Protein AF-A0A1H0D0E9-F1 (afdb_monomer_lite)

Structure (mmCIF, N/CA/C/O backbone):
data_AF-A0A1H0D0E9-F1
#
_entry.id   AF-A0A1H0D0E9-F1
#
loop_
_atom_site.group_PDB
_atom_site.id
_atom_site.type_symbol
_atom_site.label_atom_id
_atom_site.label_alt_id
_atom_site.label_comp_id
_atom_site.label_asym_id
_atom_site.label_entity_id
_atom_site.label_seq_id
_atom_site.pdbx_PDB_ins_code
_atom_site.Cartn_x
_atom_site.Cartn_y
_atom_site.Cartn_z
_atom_site.occupancy
_atom_site.B_iso_or_equiv
_atom_site.auth_seq_id
_atom_site.auth_comp_id
_atom_site.auth_asym_id
_atom_site.auth_atom_id
_atom_site.pdbx_PDB_model_num
ATOM 1 N N . MET A 1 1 ? 3.713 -4.669 -2.351 1.00 93.94 1 MET A N 1
ATOM 2 C CA . MET A 1 1 ? 3.744 -3.838 -1.133 1.00 93.94 1 MET A CA 1
ATOM 3 C C . MET A 1 1 ? 2.512 -4.123 -0.293 1.00 93.94 1 MET A C 1
ATOM 5 O O . MET A 1 1 ? 1.441 -4.323 -0.861 1.00 93.94 1 MET A O 1
ATOM 9 N N . ARG A 1 2 ? 2.675 -4.163 1.029 1.00 96.44 2 ARG A N 1
ATOM 10 C CA . ARG A 1 2 ? 1.597 -4.231 2.027 1.00 96.44 2 ARG A CA 1
ATOM 11 C C . ARG A 1 2 ? 1.745 -3.079 3.013 1.00 96.44 2 ARG A C 1
ATOM 13 O O . ARG A 1 2 ? 2.874 -2.696 3.311 1.00 96.44 2 ARG A O 1
ATOM 20 N N . VAL A 1 3 ? 0.623 -2.553 3.488 1.00 97.19 3 VAL A N 1
ATOM 21 C CA . VAL A 1 3 ? 0.537 -1.428 4.422 1.00 97.19 3 VAL A CA 1
ATOM 22 C C . VAL A 1 3 ? -0.552 -1.710 5.452 1.00 97.19 3 VAL A C 1
ATOM 24 O O . VAL A 1 3 ? -1.638 -2.157 5.087 1.00 97.19 3 VAL A O 1
ATOM 27 N N . ARG A 1 4 ? -0.275 -1.378 6.713 1.00 97.12 4 ARG A N 1
ATOM 28 C CA . ARG A 1 4 ? -1.236 -1.306 7.816 1.00 97.12 4 ARG A CA 1
ATOM 29 C C . ARG A 1 4 ? -1.052 0.020 8.556 1.00 97.12 4 ARG A C 1
ATOM 31 O O . ARG A 1 4 ? 0.074 0.378 8.886 1.00 97.12 4 ARG A O 1
ATOM 38 N N . CYS A 1 5 ? -2.132 0.733 8.864 1.00 97.69 5 CYS A N 1
ATOM 39 C CA . CYS A 1 5 ? -2.083 1.926 9.720 1.00 97.69 5 CYS A CA 1
ATOM 40 C C . CYS A 1 5 ? -3.428 2.213 10.402 1.00 97.69 5 CYS A C 1
ATOM 42 O O . CYS A 1 5 ? -4.384 1.447 10.274 1.00 97.69 5 CYS A O 1
ATOM 44 N N . ALA A 1 6 ? -3.505 3.302 11.169 1.00 97.31 6 ALA A N 1
ATOM 45 C CA . ALA A 1 6 ? -4.785 3.849 11.607 1.00 97.31 6 ALA A CA 1
ATOM 46 C C . ALA A 1 6 ? -5.540 4.443 10.407 1.00 97.31 6 ALA A C 1
ATOM 48 O O . ALA A 1 6 ? -4.949 5.136 9.574 1.00 97.31 6 ALA A O 1
ATOM 49 N N . SER A 1 7 ? -6.843 4.182 10.326 1.00 96.81 7 SER A N 1
ATOM 50 C CA . SER A 1 7 ? -7.675 4.660 9.227 1.00 96.81 7 SER A CA 1
ATOM 51 C C . SER A 1 7 ? -7.773 6.184 9.237 1.00 96.81 7 SER A C 1
ATOM 53 O O . SER A 1 7 ? -8.107 6.814 10.242 1.00 96.81 7 SER A O 1
ATOM 55 N N . THR A 1 8 ? -7.436 6.799 8.103 1.00 97.12 8 THR A N 1
ATOM 56 C CA . THR A 1 8 ? -7.544 8.242 7.902 1.00 97.12 8 THR A CA 1
ATOM 57 C C . THR A 1 8 ? -7.629 8.591 6.420 1.00 97.12 8 THR A C 1
ATOM 59 O O . THR A 1 8 ? -7.218 7.842 5.530 1.00 97.12 8 THR A O 1
ATOM 62 N N . ARG A 1 9 ? -8.168 9.773 6.122 1.00 97.69 9 ARG A N 1
ATOM 63 C CA . ARG A 1 9 ? -8.317 10.237 4.741 1.00 97.69 9 ARG A CA 1
ATOM 64 C C . ARG A 1 9 ? -6.950 10.488 4.104 1.00 97.69 9 ARG A C 1
ATOM 66 O O . ARG A 1 9 ? -6.070 11.101 4.699 1.00 97.69 9 ARG A O 1
ATOM 73 N N . GLY A 1 10 ? -6.823 10.094 2.838 1.00 97.94 10 GLY A N 1
ATOM 74 C CA . GLY A 1 10 ? -5.658 10.405 2.005 1.00 97.94 10 GLY A CA 1
ATOM 75 C C . GLY A 1 10 ? -4.593 9.313 1.928 1.00 97.94 10 GLY A C 1
ATOM 76 O O . GLY A 1 10 ? -3.659 9.487 1.153 1.00 97.94 10 GLY A O 1
ATOM 77 N N . ILE A 1 11 ? -4.749 8.188 2.640 1.00 98.25 11 ILE A N 1
ATOM 78 C CA . ILE A 1 11 ? -3.798 7.063 2.588 1.00 98.25 11 ILE A CA 1
ATOM 79 C C . ILE A 1 11 ? -3.624 6.549 1.152 1.00 98.25 11 ILE A C 1
ATOM 81 O O . ILE A 1 11 ? -2.516 6.554 0.621 1.00 98.25 11 ILE A O 1
ATOM 85 N N . VAL A 1 12 ? -4.729 6.172 0.495 1.00 98.19 12 VAL A N 1
ATOM 86 C CA . VAL A 1 12 ? -4.704 5.642 -0.881 1.00 98.19 12 VAL A CA 1
ATOM 87 C C . VAL A 1 12 ? -4.102 6.654 -1.851 1.00 98.19 12 VAL A C 1
ATOM 89 O O . VAL A 1 12 ? -3.254 6.285 -2.654 1.00 98.19 12 VAL A O 1
ATOM 92 N N . ALA A 1 13 ? -4.493 7.929 -1.743 1.00 98.62 13 ALA A N 1
ATOM 93 C CA . ALA A 1 13 ? -3.988 8.987 -2.613 1.00 98.62 13 ALA A CA 1
ATOM 94 C C . ALA A 1 13 ? -2.468 9.150 -2.474 1.00 98.62 13 ALA A C 1
ATOM 96 O O . ALA A 1 13 ? -1.767 9.128 -3.480 1.00 98.62 13 ALA A O 1
ATOM 97 N N . ALA A 1 14 ? -1.955 9.237 -1.241 1.00 98.56 14 ALA A N 1
ATOM 98 C CA . ALA A 1 14 ? -0.524 9.368 -0.982 1.00 98.56 14 ALA A CA 1
ATOM 99 C C . ALA A 1 14 ? 0.273 8.177 -1.534 1.00 98.56 14 ALA A C 1
ATOM 101 O O . ALA A 1 14 ? 1.287 8.377 -2.196 1.00 98.56 14 ALA A O 1
ATOM 102 N N . ILE A 1 15 ? -0.220 6.953 -1.322 1.00 98.38 15 ILE A N 1
ATOM 103 C CA . ILE A 1 15 ? 0.413 5.734 -1.838 1.00 98.38 15 ILE A CA 1
ATOM 104 C C . ILE A 1 15 ? 0.417 5.720 -3.372 1.00 98.38 15 ILE A C 1
ATOM 106 O O . ILE A 1 15 ? 1.450 5.453 -3.982 1.00 98.38 15 ILE A O 1
ATOM 110 N N . SER A 1 16 ? -0.721 6.008 -4.008 1.00 98.44 16 SER A N 1
ATOM 111 C CA . SER A 1 16 ? -0.817 5.984 -5.470 1.00 98.44 16 SER A CA 1
ATOM 112 C C . SER A 1 16 ? 0.007 7.085 -6.134 1.00 98.44 16 SER A C 1
ATOM 114 O O . SER A 1 16 ? 0.615 6.832 -7.170 1.00 98.44 16 SER A O 1
ATOM 116 N N . SER A 1 17 ? 0.055 8.280 -5.535 1.00 98.50 17 SER A N 1
ATOM 117 C CA . SER A 1 17 ? 0.855 9.398 -6.041 1.00 98.50 17 SER A CA 1
ATOM 118 C C . SER A 1 17 ? 2.342 9.091 -5.955 1.00 98.50 17 SER A C 1
ATOM 120 O O . SER A 1 17 ? 3.028 9.237 -6.956 1.00 98.50 17 SER A O 1
ATOM 122 N N . PHE A 1 18 ? 2.811 8.566 -4.820 1.00 98.31 18 PHE A N 1
ATOM 123 C CA . PHE A 1 18 ? 4.198 8.126 -4.669 1.00 98.31 18 PHE A CA 1
ATOM 124 C C . PHE A 1 18 ? 4.606 7.108 -5.733 1.00 98.31 18 PHE A C 1
ATOM 126 O O . PHE A 1 18 ? 5.611 7.285 -6.408 1.00 98.31 18 PHE A O 1
ATOM 133 N N . LEU A 1 19 ? 3.804 6.055 -5.929 1.00 97.56 19 LEU A N 1
ATOM 134 C CA . LEU A 1 19 ? 4.120 5.046 -6.940 1.00 97.56 19 LEU A CA 1
ATOM 135 C C . LEU A 1 19 ? 4.148 5.651 -8.351 1.00 97.56 19 LEU A C 1
ATOM 137 O O . LEU A 1 19 ? 5.005 5.281 -9.145 1.00 97.56 19 LEU A O 1
ATOM 141 N N . ALA A 1 20 ? 3.254 6.590 -8.663 1.00 97.62 20 ALA A N 1
ATOM 142 C CA . ALA A 1 20 ? 3.263 7.269 -9.954 1.00 97.62 20 ALA A CA 1
ATOM 143 C C . ALA A 1 20 ? 4.499 8.172 -10.143 1.00 97.62 20 ALA A C 1
ATOM 145 O O . ALA A 1 20 ? 5.088 8.165 -11.221 1.00 97.62 20 ALA A O 1
ATOM 146 N N . GLU A 1 21 ? 4.897 8.921 -9.110 1.00 96.56 21 GLU A N 1
ATOM 147 C CA . GLU A 1 21 ? 6.098 9.773 -9.102 1.00 96.56 21 GLU A CA 1
ATOM 148 C C . GLU A 1 21 ? 7.383 8.948 -9.268 1.00 96.56 21 GLU A C 1
ATOM 150 O O . GLU A 1 21 ? 8.292 9.359 -9.983 1.00 96.56 21 GLU A O 1
ATOM 155 N N . GLU A 1 22 ? 7.410 7.741 -8.704 1.00 96.31 22 GLU A N 1
ATOM 156 C CA . GLU A 1 22 ? 8.506 6.774 -8.823 1.00 96.31 22 GLU A CA 1
ATOM 157 C C . GLU A 1 22 ? 8.437 5.899 -10.092 1.00 96.31 22 GLU A C 1
ATOM 159 O O . GLU A 1 22 ? 9.021 4.811 -10.152 1.00 96.31 22 GLU A O 1
ATOM 164 N N . GLU A 1 23 ? 7.692 6.337 -11.113 1.00 96.06 23 GLU A N 1
ATOM 165 C CA . GLU A 1 23 ? 7.537 5.644 -12.400 1.00 96.06 23 GLU A CA 1
ATOM 166 C C . GLU A 1 23 ? 7.114 4.165 -12.242 1.00 96.06 23 GLU A C 1
ATOM 168 O O . GLU A 1 23 ? 7.562 3.264 -12.965 1.00 96.06 23 GLU A O 1
ATOM 173 N N . CYS A 1 24 ? 6.258 3.889 -11.254 1.00 96.88 24 CYS A N 1
ATOM 174 C CA . CYS A 1 24 ? 5.697 2.571 -10.989 1.00 96.88 24 CYS A CA 1
ATOM 175 C C . CYS A 1 24 ? 4.246 2.481 -11.475 1.00 96.88 24 CYS A C 1
ATOM 177 O O . CYS A 1 24 ? 3.348 3.168 -10.989 1.00 96.88 24 CYS A O 1
ATOM 179 N N . ASN A 1 25 ? 3.984 1.540 -12.381 1.00 96.25 25 ASN A N 1
ATOM 180 C CA . ASN A 1 25 ? 2.636 1.240 -12.841 1.00 96.25 25 ASN A CA 1
ATOM 181 C C . ASN A 1 25 ? 1.962 0.218 -11.912 1.00 96.25 25 ASN A C 1
ATOM 183 O O . ASN A 1 25 ? 2.390 -0.940 -11.838 1.00 96.25 25 ASN A O 1
ATOM 187 N N . ILE A 1 26 ? 0.880 0.619 -11.241 1.00 96.62 26 ILE A N 1
ATOM 188 C CA . ILE A 1 26 ? 0.063 -0.268 -10.399 1.00 96.62 26 ILE A CA 1
ATOM 189 C C . ILE A 1 26 ? -0.628 -1.326 -11.272 1.00 96.62 26 ILE A C 1
ATOM 191 O O . ILE A 1 26 ? -1.252 -1.010 -12.282 1.00 96.62 26 ILE A O 1
ATOM 195 N N . THR A 1 27 ? -0.511 -2.597 -10.887 1.00 96.12 27 THR A N 1
ATOM 196 C CA . THR A 1 27 ? -1.102 -3.745 -11.596 1.00 96.12 27 THR A CA 1
ATOM 197 C C . THR A 1 27 ? -2.231 -4.419 -10.822 1.00 96.12 27 THR A C 1
ATOM 199 O O . THR A 1 27 ? -3.100 -5.026 -11.440 1.00 96.12 27 THR A O 1
ATOM 202 N N . ASP A 1 28 ? -2.226 -4.319 -9.494 1.00 95.31 28 ASP A N 1
ATOM 203 C CA . ASP A 1 28 ? -3.287 -4.807 -8.609 1.00 95.31 28 ASP A CA 1
ATOM 204 C C . ASP A 1 28 ? -3.318 -3.935 -7.353 1.00 95.31 28 ASP A C 1
ATOM 206 O O . ASP A 1 28 ? -2.265 -3.557 -6.834 1.00 95.31 28 ASP A O 1
ATOM 210 N N . SER A 1 29 ? -4.510 -3.627 -6.853 1.00 94.44 29 SER A N 1
ATOM 211 C CA . SER A 1 29 ? -4.686 -2.862 -5.620 1.00 94.44 29 SER A CA 1
ATOM 212 C C . SER A 1 29 ? -5.933 -3.334 -4.894 1.00 94.44 29 SER A C 1
ATOM 214 O O . SER A 1 29 ? -7.014 -3.377 -5.477 1.00 94.44 29 SER A O 1
ATOM 216 N N . ALA A 1 30 ? -5.781 -3.634 -3.610 1.00 94.56 30 ALA A N 1
ATOM 217 C CA . ALA A 1 30 ? -6.872 -3.974 -2.711 1.00 94.56 30 ALA A CA 1
ATOM 218 C C . ALA A 1 30 ? -6.688 -3.240 -1.380 1.00 94.56 30 ALA A C 1
ATOM 220 O O . ALA A 1 30 ? -5.561 -3.134 -0.892 1.00 94.56 30 ALA A O 1
ATOM 221 N N . GLN A 1 31 ? -7.781 -2.749 -0.796 1.00 94.81 31 GLN A N 1
ATOM 222 C CA . GLN A 1 31 ? -7.756 -1.981 0.446 1.00 94.81 31 GLN A CA 1
ATOM 223 C C . GLN A 1 31 ? -8.947 -2.292 1.351 1.00 94.81 31 GLN A C 1
ATOM 225 O O . GLN A 1 31 ? -10.080 -2.357 0.866 1.00 94.81 31 GLN A O 1
ATOM 230 N N . PHE A 1 32 ? -8.682 -2.472 2.647 1.00 94.31 32 PHE A N 1
ATOM 231 C CA . PHE A 1 32 ? -9.685 -2.634 3.699 1.00 94.31 32 PHE A CA 1
ATOM 232 C C . PHE A 1 32 ? -9.725 -1.390 4.558 1.00 94.31 32 PHE A C 1
ATOM 234 O O . PHE A 1 32 ? -8.676 -0.875 4.947 1.00 94.31 32 PHE A O 1
ATOM 241 N N . ASP A 1 33 ? -10.924 -1.002 4.952 1.00 93.06 33 ASP A N 1
ATOM 242 C CA . ASP A 1 33 ? -11.121 -0.076 6.053 1.00 93.06 33 ASP A CA 1
ATOM 243 C C . ASP A 1 33 ? -11.951 -0.803 7.112 1.00 93.06 33 ASP A C 1
ATOM 245 O O . ASP A 1 33 ? -13.132 -1.092 6.898 1.00 93.06 33 ASP A O 1
ATOM 249 N N . ASP A 1 34 ? -11.300 -1.185 8.208 1.00 91.38 34 ASP A N 1
ATOM 250 C CA . ASP A 1 34 ? -11.939 -1.846 9.336 1.00 91.38 34 ASP A CA 1
ATOM 251 C C . ASP A 1 34 ? -12.468 -0.779 10.298 1.00 91.38 34 ASP A C 1
ATOM 253 O O . ASP A 1 34 ? -11.744 -0.258 11.152 1.00 91.38 34 ASP A O 1
ATOM 257 N N . ALA A 1 35 ? -13.751 -0.452 10.146 1.00 89.50 35 ALA A N 1
ATOM 258 C CA . ALA A 1 35 ? -14.426 0.543 10.973 1.00 89.50 35 ALA A CA 1
ATOM 259 C C . ALA A 1 35 ? -14.548 0.126 12.450 1.00 89.50 35 ALA A C 1
ATOM 261 O O . ALA A 1 35 ? -14.679 1.001 13.306 1.00 89.50 35 ALA A O 1
ATOM 262 N N . ASP A 1 36 ? -14.491 -1.174 12.755 1.00 91.75 36 ASP A N 1
ATOM 263 C CA . ASP A 1 36 ? -14.632 -1.677 14.122 1.00 91.75 36 ASP A CA 1
ATOM 264 C C . ASP A 1 36 ? -13.328 -1.494 14.909 1.00 91.75 36 ASP A C 1
ATOM 266 O O . ASP A 1 36 ? -13.353 -1.131 16.087 1.00 91.75 36 ASP A O 1
ATOM 270 N N . THR A 1 37 ? -12.178 -1.715 14.262 1.00 90.69 37 THR A N 1
ATOM 271 C CA . THR A 1 37 ? -10.856 -1.552 14.897 1.00 90.69 37 THR A CA 1
ATOM 272 C C . THR A 1 37 ? -10.191 -0.206 14.610 1.00 90.69 37 THR A C 1
ATOM 274 O O . THR A 1 37 ? -9.233 0.163 15.291 1.00 90.69 37 THR A O 1
ATOM 277 N N . GLY A 1 38 ? -10.690 0.547 13.627 1.00 92.25 38 GLY A N 1
ATOM 278 C CA . GLY A 1 38 ? -10.103 1.808 13.178 1.00 92.25 38 GLY A CA 1
ATOM 279 C C . GLY A 1 38 ? -8.803 1.624 12.395 1.00 92.25 38 GLY A C 1
ATOM 280 O O . GLY A 1 38 ? -7.989 2.549 12.332 1.00 92.25 38 GLY A O 1
ATOM 281 N N . HIS A 1 39 ? -8.578 0.441 11.820 1.00 94.50 39 HIS A N 1
ATOM 282 C CA . HIS A 1 39 ? -7.383 0.129 11.046 1.00 94.50 39 HIS A CA 1
ATOM 283 C C . HIS A 1 39 ? -7.650 0.113 9.545 1.00 94.50 39 HIS A C 1
ATOM 285 O O . HIS A 1 39 ? -8.678 -0.356 9.068 1.00 94.50 39 HIS A O 1
ATOM 291 N N . PHE A 1 40 ? -6.659 0.584 8.799 1.00 95.56 40 PHE A N 1
ATOM 292 C CA . PHE A 1 40 ? -6.629 0.522 7.351 1.00 95.56 40 PHE A CA 1
ATOM 293 C C . PHE A 1 40 ? -5.552 -0.454 6.893 1.00 95.56 40 PHE A C 1
ATOM 295 O O . PHE A 1 40 ? -4.440 -0.468 7.430 1.00 95.56 40 PHE A O 1
ATOM 302 N N . PHE A 1 41 ? -5.886 -1.230 5.869 1.00 96.62 41 PHE A N 1
ATOM 303 C CA . PHE A 1 41 ? -5.020 -2.232 5.269 1.00 96.62 41 PHE A CA 1
ATOM 304 C C . PHE A 1 41 ? -4.983 -2.033 3.764 1.00 96.62 41 PHE A C 1
ATOM 306 O O . PHE A 1 41 ? -6.009 -1.747 3.146 1.00 96.62 41 PHE A O 1
ATOM 313 N N . MET A 1 42 ? -3.818 -2.197 3.148 1.00 96.69 42 MET A N 1
ATOM 314 C CA . MET A 1 42 ? -3.708 -2.115 1.697 1.00 96.69 42 MET A CA 1
ATOM 315 C C . MET A 1 42 ? -2.610 -3.014 1.166 1.00 96.69 42 MET A C 1
ATOM 317 O O . MET A 1 42 ? -1.475 -3.008 1.644 1.00 96.69 42 MET A O 1
ATOM 321 N N . ARG A 1 43 ? -2.930 -3.718 0.084 1.00 95.75 43 ARG A N 1
ATOM 322 C CA . ARG A 1 43 ? -1.974 -4.459 -0.725 1.00 95.75 43 ARG A CA 1
ATOM 323 C C . ARG A 1 43 ? -1.939 -3.869 -2.122 1.00 95.75 43 ARG A C 1
ATOM 325 O O . ARG A 1 43 ? -2.961 -3.797 -2.798 1.00 95.75 43 ARG A O 1
ATOM 332 N N . VAL A 1 44 ? -0.741 -3.523 -2.575 1.00 96.12 44 VAL A N 1
ATOM 333 C CA . VAL A 1 44 ? -0.510 -2.992 -3.921 1.00 96.12 44 VAL A CA 1
ATOM 334 C C . VAL A 1 44 ? 0.569 -3.805 -4.613 1.00 96.12 44 VAL A C 1
ATOM 336 O O . VAL A 1 44 ? 1.675 -3.972 -4.088 1.00 96.12 44 VAL A O 1
ATOM 339 N N . SER A 1 45 ? 0.250 -4.299 -5.803 1.00 95.31 45 SER A N 1
ATOM 340 C CA . SER A 1 45 ? 1.221 -4.838 -6.750 1.00 95.31 45 SER A CA 1
ATOM 341 C C . SER A 1 45 ? 1.461 -3.802 -7.835 1.00 95.31 45 SER A C 1
ATOM 343 O O . SER A 1 45 ? 0.525 -3.179 -8.330 1.00 95.31 45 SER A O 1
ATOM 345 N N . PHE A 1 46 ? 2.719 -3.612 -8.207 1.00 95.31 46 PHE A N 1
ATOM 346 C CA . PHE A 1 46 ? 3.110 -2.657 -9.232 1.00 95.31 46 PHE A CA 1
ATOM 347 C C . PHE A 1 46 ? 4.358 -3.157 -9.956 1.00 95.31 46 PHE A C 1
ATOM 349 O O . PHE A 1 46 ? 5.078 -4.034 -9.470 1.00 95.31 46 PHE A O 1
ATOM 356 N N . ARG A 1 47 ? 4.605 -2.597 -11.135 1.00 94.69 47 ARG A N 1
ATOM 357 C CA . ARG A 1 47 ? 5.823 -2.792 -11.916 1.00 94.69 47 ARG A CA 1
ATOM 358 C C . ARG A 1 47 ? 6.583 -1.472 -11.937 1.00 94.69 47 ARG A C 1
ATOM 360 O O . ARG A 1 47 ? 6.004 -0.471 -12.340 1.00 94.69 47 ARG A O 1
ATOM 367 N N . SER A 1 48 ? 7.851 -1.476 -11.529 1.00 93.56 48 SER A N 1
ATOM 368 C CA . SER A 1 48 ? 8.723 -0.319 -11.754 1.00 93.56 48 SER A CA 1
ATOM 369 C C . SER A 1 48 ? 9.112 -0.279 -13.227 1.00 93.56 48 SER A C 1
ATOM 371 O O . SER A 1 48 ? 9.752 -1.207 -13.725 1.00 93.56 48 SER A O 1
ATOM 373 N N . GLU A 1 49 ? 8.665 0.754 -13.932 1.00 91.31 49 GLU A N 1
ATOM 374 C CA . GLU A 1 49 ? 8.947 0.948 -15.356 1.00 91.31 49 GLU A CA 1
ATOM 375 C C . GLU A 1 49 ? 10.178 1.840 -15.552 1.00 91.31 49 GLU A C 1
ATOM 377 O O . GLU A 1 49 ? 10.938 1.615 -16.491 1.00 91.31 49 GLU A O 1
ATOM 382 N N . GLY A 1 50 ? 10.454 2.727 -14.590 1.00 83.50 50 GLY A N 1
ATOM 383 C CA . GLY A 1 50 ? 11.684 3.523 -14.501 1.00 83.50 50 GLY A CA 1
ATOM 384 C C . GLY A 1 50 ? 12.932 2.770 -14.021 1.00 83.50 50 GLY A C 1
ATOM 385 O O . GLY A 1 50 ? 13.993 3.364 -13.850 1.00 83.50 50 GLY A O 1
ATOM 386 N N . GLY A 1 51 ? 12.832 1.461 -13.758 1.00 86.06 51 GLY A N 1
ATOM 387 C CA . GLY A 1 51 ? 13.964 0.643 -13.300 1.00 86.06 51 GLY A CA 1
ATOM 388 C C . GLY A 1 51 ? 14.421 0.935 -11.864 1.00 86.06 51 GLY A C 1
ATOM 389 O O . GLY A 1 51 ? 15.568 0.655 -11.515 1.00 86.06 51 GLY A O 1
ATOM 390 N N . ARG A 1 52 ? 13.537 1.487 -11.025 1.00 89.19 52 ARG A N 1
ATOM 391 C CA . ARG A 1 52 ? 13.811 1.790 -9.615 1.00 89.19 52 ARG A CA 1
ATOM 392 C C . ARG A 1 52 ? 14.051 0.497 -8.835 1.00 89.19 52 ARG A C 1
ATOM 394 O O . ARG A 1 52 ? 13.287 -0.467 -8.937 1.00 89.19 52 ARG A O 1
ATOM 401 N N . ALA A 1 53 ? 15.118 0.475 -8.040 1.00 91.69 53 ALA A N 1
ATOM 402 C CA . ALA A 1 53 ? 15.424 -0.660 -7.179 1.00 91.69 53 ALA A CA 1
ATOM 403 C C . ALA A 1 53 ? 14.445 -0.728 -5.996 1.00 91.69 53 ALA A C 1
ATOM 405 O O . ALA A 1 53 ? 14.035 0.300 -5.458 1.00 91.69 53 ALA A O 1
ATOM 406 N N . LEU A 1 54 ? 14.119 -1.944 -5.545 1.00 91.25 54 LEU A N 1
ATOM 407 C CA . LEU A 1 54 ? 13.173 -2.164 -4.444 1.00 91.25 54 LEU A CA 1
ATOM 408 C C . LEU A 1 54 ? 13.586 -1.438 -3.153 1.00 91.25 54 LEU A C 1
ATOM 410 O O . LEU A 1 54 ? 12.736 -0.865 -2.479 1.00 91.25 54 LEU A O 1
ATOM 414 N N . GLU A 1 55 ? 14.882 -1.438 -2.829 1.00 93.25 55 GLU A N 1
ATOM 415 C CA . GLU A 1 55 ? 15.403 -0.766 -1.631 1.00 93.25 55 GLU A CA 1
ATOM 416 C C . GLU A 1 55 ? 15.259 0.760 -1.709 1.00 93.25 55 GLU A C 1
ATOM 418 O O . GLU A 1 55 ? 14.936 1.385 -0.706 1.00 93.25 55 GLU A O 1
ATOM 423 N N . MET A 1 56 ? 15.404 1.356 -2.899 1.00 94.81 56 MET A N 1
ATOM 424 C CA . MET A 1 56 ? 15.196 2.799 -3.080 1.00 94.8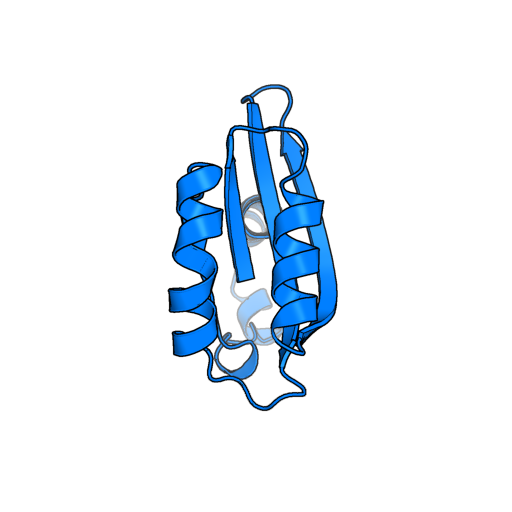1 56 MET A CA 1
ATOM 425 C C . MET A 1 56 ? 13.737 3.174 -2.830 1.00 94.81 56 MET A C 1
ATOM 427 O O . MET A 1 56 ? 13.464 4.056 -2.024 1.00 94.81 56 MET A O 1
ATOM 431 N N . LEU A 1 57 ? 12.802 2.430 -3.433 1.00 96.06 57 LEU A N 1
ATOM 432 C CA . LEU A 1 57 ? 11.367 2.627 -3.209 1.00 96.06 57 LEU A CA 1
ATOM 433 C C . LEU A 1 57 ? 11.006 2.488 -1.726 1.00 96.06 57 LEU A C 1
ATOM 435 O O . LEU A 1 57 ? 10.195 3.243 -1.200 1.00 96.06 57 LEU A O 1
ATOM 439 N N . LYS A 1 58 ? 11.620 1.523 -1.037 1.00 96.00 58 LYS A N 1
ATOM 440 C CA . LYS A 1 58 ? 11.410 1.306 0.394 1.00 96.00 58 LYS A CA 1
ATOM 441 C C . LYS A 1 58 ? 11.913 2.480 1.234 1.00 96.00 58 LYS A C 1
ATOM 443 O O . LYS A 1 58 ? 11.234 2.863 2.185 1.00 96.00 58 LYS A O 1
ATOM 448 N N . ASP A 1 59 ? 13.082 3.029 0.913 1.00 97.00 59 ASP A N 1
ATOM 449 C CA . ASP A 1 59 ? 13.657 4.171 1.625 1.00 97.00 59 ASP A CA 1
ATOM 450 C C . ASP A 1 59 ? 12.872 5.462 1.376 1.00 97.00 59 ASP A C 1
ATOM 452 O O . ASP A 1 59 ? 12.556 6.182 2.324 1.00 97.00 59 ASP A O 1
ATOM 456 N N . GLU A 1 60 ? 12.495 5.727 0.128 1.00 97.25 60 GLU A N 1
ATOM 457 C CA . GLU A 1 60 ? 11.759 6.931 -0.272 1.00 97.25 60 GLU A CA 1
ATOM 458 C C . GLU A 1 60 ? 10.289 6.905 0.166 1.00 97.25 60 GLU A C 1
ATOM 460 O O . GLU A 1 60 ? 9.677 7.959 0.320 1.00 97.25 60 GLU A O 1
ATOM 465 N N . PHE A 1 61 ? 9.728 5.727 0.456 1.00 98.19 61 PHE A N 1
ATOM 466 C CA . PHE A 1 61 ? 8.386 5.600 1.027 1.00 98.19 61 PHE A CA 1
ATOM 467 C C . PHE A 1 61 ? 8.323 5.947 2.527 1.00 98.19 61 PHE A C 1
ATOM 469 O O . PHE A 1 61 ? 7.245 6.263 3.039 1.00 98.19 61 PHE A O 1
ATOM 476 N N . LYS A 1 62 ? 9.455 5.930 3.253 1.00 98.12 62 LYS A N 1
ATOM 477 C CA . LYS A 1 62 ? 9.499 6.167 4.713 1.00 98.12 62 LYS A CA 1
ATOM 478 C C . LYS A 1 62 ? 8.794 7.455 5.162 1.00 98.12 62 LYS A C 1
ATOM 480 O O . LYS A 1 62 ? 8.005 7.365 6.095 1.00 98.12 62 LYS A O 1
ATOM 485 N N . PRO A 1 63 ? 8.954 8.622 4.506 1.00 98.31 63 PRO A N 1
ATOM 486 C CA . PRO A 1 63 ? 8.255 9.841 4.918 1.00 98.31 63 PRO A CA 1
ATOM 487 C C . PRO A 1 63 ? 6.724 9.726 4.851 1.00 98.31 63 PRO A C 1
ATOM 489 O O . PRO A 1 63 ? 6.018 10.345 5.647 1.00 98.31 63 PRO A O 1
ATOM 492 N N . ILE A 1 64 ? 6.192 8.934 3.913 1.00 98.31 64 ILE A N 1
ATOM 493 C CA . ILE A 1 64 ? 4.752 8.656 3.818 1.00 98.31 64 ILE A CA 1
ATOM 494 C C . ILE A 1 64 ? 4.344 7.717 4.946 1.00 98.31 64 ILE A C 1
ATOM 496 O O . ILE A 1 64 ? 3.354 7.985 5.627 1.00 98.31 64 ILE A O 1
ATOM 500 N N . ALA A 1 65 ? 5.121 6.659 5.178 1.00 98.00 65 ALA A N 1
ATOM 501 C CA . ALA A 1 65 ? 4.877 5.749 6.285 1.00 98.00 65 ALA A CA 1
ATOM 502 C C . ALA A 1 65 ? 4.856 6.491 7.630 1.00 98.00 65 ALA A C 1
ATOM 504 O O . ALA A 1 65 ? 3.891 6.361 8.377 1.00 98.00 65 ALA A O 1
ATOM 505 N N . ASP A 1 66 ? 5.838 7.356 7.885 1.00 98.12 66 ASP A N 1
ATOM 506 C CA . ASP A 1 66 ? 5.930 8.162 9.104 1.00 98.12 66 ASP A CA 1
ATOM 507 C C . ASP A 1 66 ? 4.733 9.110 9.250 1.00 98.12 66 ASP A C 1
ATOM 509 O O . ASP A 1 66 ? 4.124 9.192 10.318 1.00 98.12 66 ASP A O 1
ATOM 513 N N . ARG A 1 67 ? 4.335 9.787 8.163 1.00 97.94 67 ARG A N 1
ATOM 514 C CA . ARG A 1 67 ? 3.189 10.712 8.155 1.00 97.94 67 ARG A CA 1
ATOM 515 C C . ARG A 1 67 ? 1.885 10.047 8.602 1.00 97.94 67 ARG A C 1
ATOM 517 O O . ARG A 1 67 ? 1.051 10.708 9.218 1.00 97.94 67 ARG A O 1
ATOM 524 N N . PHE A 1 68 ? 1.681 8.784 8.243 1.00 97.88 68 PHE A N 1
ATOM 525 C CA . PHE A 1 68 ? 0.446 8.048 8.519 1.00 97.88 68 PHE A CA 1
ATOM 526 C C . PHE A 1 68 ? 0.595 7.005 9.639 1.00 97.88 68 PHE A C 1
ATOM 528 O O . PHE A 1 68 ? -0.375 6.313 9.944 1.00 97.88 68 PHE A O 1
ATOM 535 N N . GLY A 1 69 ? 1.779 6.881 10.250 1.00 97.50 69 GLY A N 1
ATOM 536 C CA . GLY A 1 69 ? 2.076 5.838 11.233 1.00 97.50 69 GLY A CA 1
ATOM 537 C C . GLY A 1 69 ? 1.910 4.429 10.657 1.00 97.50 69 GLY A C 1
ATOM 538 O O . GLY A 1 69 ? 1.240 3.595 11.262 1.00 97.50 69 GLY A O 1
ATOM 539 N N . MET A 1 70 ? 2.436 4.193 9.451 1.00 97.94 70 MET A N 1
ATOM 540 C CA . MET A 1 70 ? 2.288 2.923 8.744 1.00 97.94 70 MET A CA 1
ATOM 541 C C . MET A 1 70 ? 3.336 1.898 9.157 1.00 97.94 70 MET A C 1
ATOM 543 O O . MET A 1 70 ? 4.536 2.162 9.140 1.00 97.94 70 MET A O 1
ATOM 547 N N . GLU A 1 71 ? 2.871 0.676 9.362 1.00 97.81 71 GLU A N 1
ATOM 548 C CA . GLU A 1 71 ? 3.679 -0.521 9.181 1.00 97.81 71 GLU A CA 1
ATOM 549 C C . GLU A 1 71 ? 3.609 -0.909 7.701 1.00 97.81 71 GLU A C 1
ATOM 551 O O . GLU A 1 71 ? 2.520 -0.987 7.125 1.00 97.81 71 GLU A O 1
ATOM 556 N N . PHE A 1 72 ? 4.755 -1.123 7.051 1.00 97.69 72 PHE A N 1
ATOM 557 C CA . PHE A 1 72 ? 4.784 -1.429 5.623 1.00 97.69 72 PHE A CA 1
ATOM 558 C C . PHE A 1 72 ? 5.884 -2.415 5.243 1.00 97.69 72 PHE A C 1
ATOM 560 O O . PHE A 1 72 ? 6.950 -2.470 5.855 1.00 97.69 72 PHE A O 1
ATOM 567 N N . GLU A 1 73 ? 5.634 -3.153 4.164 1.00 94.94 73 GLU A N 1
ATOM 568 C CA . GLU A 1 73 ? 6.591 -4.088 3.584 1.00 94.94 73 GLU A CA 1
ATOM 569 C C . GLU A 1 73 ? 6.586 -4.026 2.055 1.00 94.94 73 GLU A C 1
ATOM 571 O O . GLU A 1 73 ? 5.541 -4.089 1.393 1.00 94.94 73 GLU A O 1
ATOM 576 N N . PHE A 1 74 ? 7.787 -3.987 1.483 1.00 94.00 74 PHE A N 1
ATOM 577 C CA . PHE A 1 74 ? 8.039 -4.209 0.064 1.00 94.00 74 PHE A CA 1
ATOM 578 C C . PHE A 1 74 ? 8.594 -5.620 -0.132 1.00 94.00 74 PHE A C 1
ATOM 580 O O . PHE A 1 74 ? 9.448 -6.071 0.624 1.00 94.00 74 PHE A O 1
ATOM 587 N N . PHE A 1 75 ? 8.113 -6.318 -1.157 1.00 88.19 75 PHE A N 1
ATOM 588 C CA . PHE A 1 75 ? 8.540 -7.675 -1.487 1.00 88.19 75 PHE A CA 1
ATOM 589 C C . PHE A 1 75 ? 8.589 -7.850 -3.001 1.00 88.19 75 PHE A C 1
ATOM 591 O O . PHE A 1 75 ? 7.725 -7.339 -3.719 1.00 88.19 75 PHE A O 1
ATOM 598 N N . ASP A 1 76 ? 9.581 -8.601 -3.480 1.00 85.88 76 ASP A N 1
ATOM 599 C CA . ASP A 1 76 ? 9.630 -9.024 -4.875 1.00 85.88 76 ASP A CA 1
ATOM 600 C C . ASP A 1 76 ? 8.650 -10.184 -5.094 1.00 85.88 76 ASP A C 1
ATOM 602 O O . ASP A 1 76 ? 8.792 -11.275 -4.537 1.00 85.88 76 ASP A O 1
ATOM 606 N N . SER A 1 77 ? 7.653 -9.949 -5.948 1.00 72.75 77 SER A N 1
ATOM 607 C CA . SER A 1 77 ? 6.670 -10.958 -6.353 1.00 72.75 77 SER A CA 1
ATOM 608 C C . SER A 1 77 ? 7.290 -12.212 -6.987 1.00 72.75 77 SER A C 1
ATOM 610 O O . SER A 1 77 ? 6.673 -13.276 -6.942 1.00 72.75 77 SER A O 1
ATOM 612 N N . ARG A 1 78 ? 8.506 -12.124 -7.548 1.00 69.56 78 ARG A N 1
ATOM 613 C CA . ARG A 1 78 ? 9.240 -13.273 -8.106 1.00 69.56 78 ARG A CA 1
ATOM 614 C C . ARG A 1 78 ? 9.809 -14.192 -7.026 1.00 69.56 78 ARG A C 1
ATOM 616 O O . ARG A 1 78 ? 10.012 -15.372 -7.293 1.00 69.56 78 ARG A O 1
ATOM 623 N N . SER A 1 79 ? 10.010 -13.667 -5.821 1.00 62.12 79 SER A N 1
ATOM 624 C CA . SER A 1 79 ? 10.554 -14.387 -4.664 1.00 62.12 79 SER A CA 1
ATOM 625 C C . SER A 1 79 ? 9.464 -14.985 -3.768 1.00 62.12 79 SER A C 1
ATOM 627 O O . SER A 1 79 ? 9.765 -15.695 -2.811 1.00 62.12 79 SER A O 1
ATOM 629 N N . MET A 1 80 ? 8.187 -1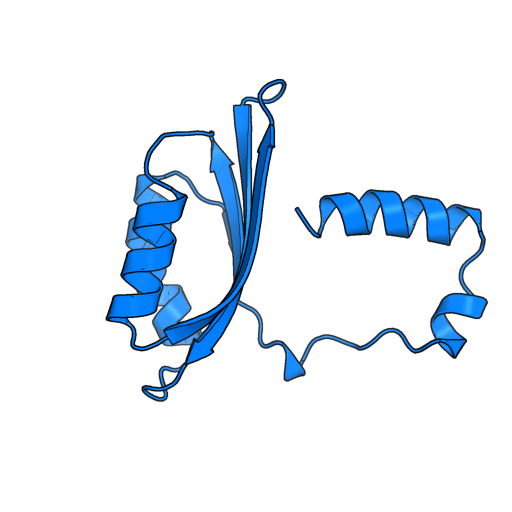4.737 -4.076 1.00 56.09 80 MET A N 1
ATOM 630 C CA . MET A 1 80 ? 7.061 -15.367 -3.391 1.00 56.09 80 MET A CA 1
ATOM 631 C C . MET A 1 80 ? 6.948 -16.837 -3.811 1.00 56.09 80 MET A C 1
ATOM 633 O O . MET A 1 80 ? 6.629 -17.146 -4.962 1.00 56.09 80 MET A O 1
ATOM 637 N N . THR A 1 81 ? 7.165 -17.755 -2.866 1.00 53.06 81 THR A N 1
ATOM 638 C CA . THR A 1 81 ? 6.951 -19.192 -3.073 1.00 53.06 81 THR A CA 1
ATOM 639 C C . THR A 1 81 ? 5.515 -19.439 -3.526 1.00 53.06 81 THR A C 1
ATOM 641 O O . THR A 1 81 ? 4.565 -19.293 -2.756 1.00 53.06 81 THR A O 1
ATOM 644 N N . ARG A 1 82 ? 5.341 -19.842 -4.788 1.00 55.78 82 ARG A N 1
ATOM 645 C CA . ARG A 1 82 ? 4.050 -20.326 -5.280 1.00 55.78 82 ARG A CA 1
ATOM 646 C C . ARG A 1 82 ? 3.734 -21.637 -4.575 1.00 55.78 82 ARG A C 1
ATOM 648 O O . ARG A 1 82 ? 4.413 -22.639 -4.794 1.00 55.78 82 ARG A O 1
ATOM 655 N N . LEU A 1 83 ? 2.687 -21.640 -3.755 1.00 58.69 83 LEU A N 1
ATOM 656 C CA . LEU A 1 83 ? 2.111 -22.882 -3.254 1.00 58.69 83 LEU A CA 1
ATOM 657 C C . LEU A 1 83 ? 1.609 -23.680 -4.458 1.00 58.69 83 LEU A C 1
ATOM 659 O O . LEU A 1 83 ? 0.724 -23.245 -5.193 1.00 58.69 83 LEU A O 1
ATOM 663 N N . THR A 1 84 ? 2.220 -24.835 -4.701 1.00 58.00 84 THR A N 1
ATOM 664 C CA . THR A 1 84 ? 1.779 -25.731 -5.767 1.00 58.00 84 THR A CA 1
ATOM 665 C C . THR A 1 84 ? 0.484 -26.421 -5.347 1.00 58.00 84 THR A C 1
ATOM 667 O O . THR A 1 84 ? 0.249 -26.679 -4.165 1.00 58.00 84 THR A O 1
ATOM 670 N N . ALA A 1 85 ? -0.358 -26.787 -6.315 1.00 58.56 85 ALA A N 1
ATOM 671 C CA . ALA A 1 85 ? -1.590 -27.534 -6.044 1.00 58.56 85 ALA A CA 1
ATOM 672 C C . ALA A 1 85 ? -1.334 -28.865 -5.301 1.00 58.56 85 ALA A C 1
ATOM 674 O O . ALA A 1 85 ? -2.198 -29.345 -4.572 1.00 58.56 85 ALA A O 1
ATOM 675 N N . ALA A 1 86 ? -0.138 -29.449 -5.451 1.00 57.09 86 ALA A N 1
ATOM 676 C CA . ALA A 1 86 ? 0.291 -30.627 -4.701 1.00 57.09 86 ALA A CA 1
ATOM 677 C C . ALA A 1 86 ? 0.549 -30.314 -3.216 1.00 57.09 86 ALA A C 1
ATOM 679 O O . ALA A 1 86 ? 0.111 -31.075 -2.358 1.00 57.09 86 ALA A O 1
ATOM 680 N N . ALA A 1 87 ? 1.179 -29.175 -2.908 1.00 58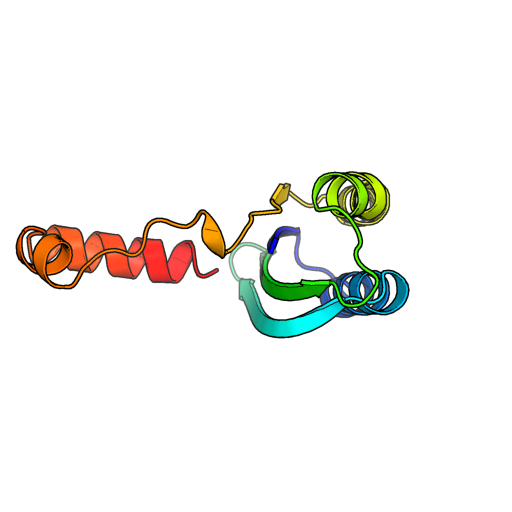.12 87 ALA A N 1
ATOM 681 C CA .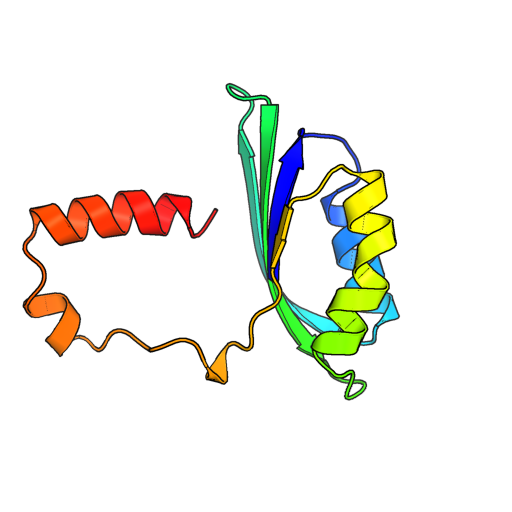 ALA A 1 87 ? 1.347 -28.710 -1.533 1.00 58.12 87 ALA A CA 1
ATOM 682 C C . ALA A 1 87 ? -0.006 -28.376 -0.883 1.00 58.12 87 ALA A C 1
ATOM 684 O O . ALA A 1 87 ? -0.219 -28.719 0.273 1.00 58.12 87 ALA A O 1
ATOM 685 N N . LEU A 1 88 ? -0.957 -27.813 -1.641 1.00 57.00 88 LEU A N 1
ATOM 686 C CA . LEU A 1 88 ? -2.313 -27.521 -1.153 1.00 57.00 88 LEU A CA 1
ATOM 687 C C . LEU A 1 88 ? -3.084 -28.785 -0.725 1.00 57.00 88 LEU A C 1
ATOM 689 O O . LEU A 1 88 ? -3.873 -28.732 0.212 1.00 57.00 88 LEU A O 1
ATOM 693 N N . ARG A 1 89 ? -2.840 -29.933 -1.375 1.00 55.56 89 ARG A N 1
ATOM 694 C CA . ARG A 1 89 ? -3.502 -31.219 -1.066 1.00 55.56 89 ARG A CA 1
ATOM 695 C C . ARG A 1 89 ? -3.001 -31.899 0.211 1.00 55.56 89 ARG A C 1
ATOM 697 O O . ARG A 1 89 ? -3.671 -32.801 0.700 1.00 55.56 89 ARG A O 1
ATOM 704 N N . LEU A 1 90 ? -1.844 -31.491 0.733 1.00 55.38 90 LEU A N 1
ATOM 705 C CA . LEU A 1 90 ? -1.284 -32.003 1.990 1.00 55.38 90 LEU A CA 1
ATOM 706 C C . LEU A 1 90 ? -1.714 -31.174 3.208 1.00 55.38 90 LEU A C 1
ATOM 708 O O . LEU A 1 90 ? -1.425 -31.541 4.345 1.00 55.38 90 LEU A O 1
ATOM 712 N N . ILE A 1 91 ? -2.411 -30.063 2.979 1.00 59.44 91 ILE A N 1
ATOM 713 C CA . ILE A 1 91 ? -2.915 -29.182 4.026 1.00 59.44 91 ILE A CA 1
ATOM 714 C C . ILE A 1 91 ? -4.316 -29.683 4.395 1.00 59.44 91 ILE A C 1
ATOM 716 O O . ILE A 1 91 ? -5.186 -29.793 3.531 1.00 59.44 91 ILE A O 1
ATOM 720 N N . SER A 1 92 ? -4.534 -30.034 5.669 1.00 52.34 92 SER A N 1
ATOM 721 C CA . SER A 1 92 ? -5.842 -30.521 6.134 1.00 52.34 92 SER A CA 1
ATOM 722 C C . SER A 1 92 ? -6.939 -29.487 5.833 1.00 52.34 92 SER A C 1
ATOM 724 O O . SER A 1 92 ? -6.645 -28.291 5.817 1.00 52.34 92 SER A O 1
ATOM 726 N N . PRO A 1 93 ? -8.212 -29.881 5.644 1.00 55.56 93 PRO A N 1
ATOM 727 C CA . PRO A 1 93 ? -9.308 -28.931 5.420 1.00 55.56 93 PRO A CA 1
ATOM 728 C C . PRO A 1 93 ? -9.398 -27.834 6.496 1.00 55.56 93 PRO A C 1
ATOM 730 O O . PRO A 1 93 ? -9.793 -26.705 6.212 1.00 55.56 93 PRO A O 1
ATOM 733 N N . GLU A 1 94 ? -8.978 -28.148 7.721 1.00 54.97 94 GLU A N 1
ATOM 734 C CA . GLU A 1 94 ? -8.912 -27.223 8.852 1.00 54.97 94 GLU A CA 1
ATOM 735 C C . GLU A 1 94 ? -7.733 -26.240 8.739 1.00 54.97 94 GLU A C 1
ATOM 737 O O . GLU A 1 94 ? -7.888 -25.041 8.981 1.00 54.97 94 GLU A O 1
ATOM 742 N N . ALA A 1 95 ? -6.575 -26.712 8.271 1.00 53.44 95 ALA A N 1
ATOM 743 C CA . ALA A 1 95 ? -5.425 -25.870 7.966 1.00 53.44 95 ALA A CA 1
ATOM 744 C C . ALA A 1 95 ? -5.662 -25.019 6.709 1.00 53.44 95 ALA A C 1
ATOM 746 O O . ALA A 1 95 ? -5.243 -23.871 6.681 1.00 53.44 95 ALA A O 1
ATOM 747 N N . VAL A 1 96 ? -6.419 -25.515 5.723 1.00 55.56 96 VAL A N 1
ATOM 748 C CA . VAL A 1 96 ? -6.907 -24.736 4.579 1.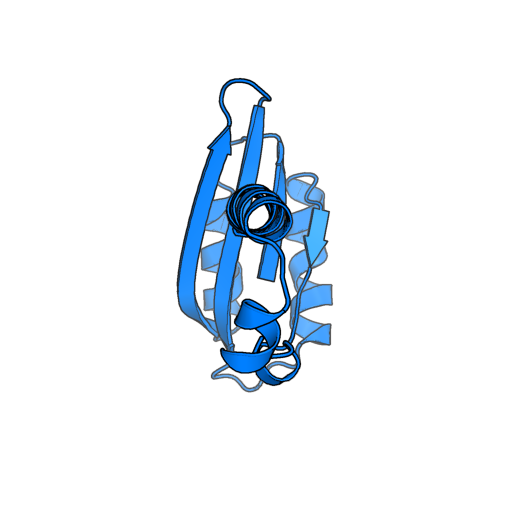00 55.56 96 VAL A CA 1
ATOM 749 C C . VAL A 1 96 ? -7.844 -23.650 5.092 1.00 55.56 96 VAL A C 1
ATOM 751 O O . VAL A 1 96 ? -7.604 -22.489 4.814 1.00 55.56 96 VAL A O 1
ATOM 754 N N . ARG A 1 97 ? -8.845 -23.960 5.922 1.00 53.75 97 ARG A N 1
ATOM 755 C CA . ARG A 1 97 ? -9.758 -22.947 6.482 1.00 53.75 97 ARG A CA 1
ATOM 756 C C . ARG A 1 97 ? -9.029 -21.885 7.307 1.00 53.75 97 ARG A C 1
ATOM 758 O O . ARG A 1 97 ? -9.320 -20.706 7.148 1.00 53.75 97 ARG A O 1
ATOM 765 N N . THR A 1 98 ? -8.043 -22.286 8.107 1.00 51.53 98 THR A N 1
ATOM 766 C CA . THR A 1 98 ? -7.157 -21.368 8.840 1.00 51.53 98 THR A CA 1
ATOM 767 C C . THR A 1 98 ? -6.299 -20.549 7.880 1.00 51.53 98 THR A C 1
ATOM 769 O O . THR A 1 98 ? -6.167 -19.351 8.065 1.00 51.53 98 THR A O 1
ATOM 772 N N . MET A 1 99 ? -5.779 -21.150 6.811 1.00 51.84 99 MET A N 1
ATOM 773 C CA . MET A 1 99 ? -4.985 -20.479 5.784 1.00 51.84 99 MET A CA 1
ATOM 774 C C . MET A 1 99 ? -5.829 -19.593 4.866 1.00 51.84 99 MET A C 1
ATOM 776 O O . MET A 1 99 ? -5.290 -18.629 4.368 1.00 51.84 99 MET A O 1
ATOM 780 N N . TRP A 1 100 ? -7.126 -19.840 4.669 1.00 46.78 100 TRP A N 1
ATOM 781 C CA . TRP A 1 100 ? -8.053 -18.937 3.975 1.00 46.78 100 TRP A CA 1
ATOM 782 C C . TRP A 1 100 ? -8.528 -17.823 4.896 1.00 46.78 100 TRP A C 1
ATOM 784 O O . TRP A 1 100 ? -8.664 -16.710 4.424 1.00 46.78 100 TRP A O 1
ATOM 794 N N . PHE A 1 101 ? -8.721 -18.068 6.194 1.00 42.94 101 PHE A N 1
ATOM 795 C CA . PHE A 1 101 ? -8.952 -16.992 7.164 1.00 42.94 101 PHE A CA 1
ATOM 796 C C . PHE A 1 101 ? -7.712 -16.102 7.293 1.00 42.94 101 PHE A C 1
ATOM 798 O O . PHE A 1 101 ? -7.832 -14.888 7.306 1.00 42.94 101 PHE A O 1
ATOM 805 N N . LYS A 1 102 ? -6.515 -16.699 7.311 1.00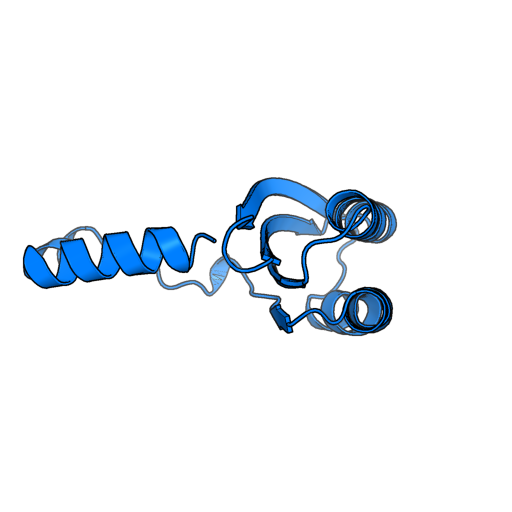 42.19 102 LYS A N 1
ATOM 806 C CA . LYS A 1 102 ? -5.232 -15.994 7.393 1.00 42.19 102 LYS A CA 1
ATOM 807 C C . LYS A 1 102 ? -4.813 -15.401 6.049 1.00 42.19 102 LYS A C 1
ATOM 809 O O . LYS A 1 102 ? -4.302 -14.306 6.049 1.00 42.19 102 LYS A O 1
ATOM 814 N N . ALA A 1 103 ? -5.107 -16.013 4.901 1.00 40.75 103 ALA A N 1
ATOM 815 C CA . ALA A 1 103 ? -4.874 -15.431 3.572 1.00 40.75 103 ALA A CA 1
ATOM 816 C C . ALA A 1 103 ? -5.953 -14.424 3.180 1.00 40.75 103 ALA A C 1
ATOM 818 O O . ALA A 1 103 ? -5.651 -13.515 2.429 1.00 40.75 103 ALA A O 1
ATOM 819 N N . ALA A 1 104 ? -7.170 -14.517 3.711 1.00 41.16 104 ALA A N 1
ATOM 820 C CA . ALA A 1 104 ? -8.138 -13.427 3.673 1.00 41.16 104 ALA A CA 1
ATOM 821 C C . ALA A 1 104 ? -7.847 -12.364 4.739 1.00 41.16 104 ALA A C 1
ATOM 823 O O . ALA A 1 104 ? -8.615 -11.430 4.809 1.00 41.16 104 ALA A O 1
ATOM 824 N N . PHE A 1 105 ? -6.782 -12.492 5.545 1.00 37.81 105 PHE A N 1
ATOM 825 C CA . PHE A 1 105 ? -6.301 -11.495 6.519 1.00 37.81 105 PHE A CA 1
ATOM 826 C C . PHE A 1 105 ? -4.846 -11.040 6.241 1.00 37.81 105 PHE A C 1
ATOM 828 O O . PHE A 1 105 ? -4.418 -10.047 6.794 1.00 37.81 105 PHE A O 1
ATOM 835 N N . GLU A 1 106 ? -4.102 -11.754 5.380 1.00 35.66 106 GLU A N 1
ATOM 836 C CA . GLU A 1 106 ? -2.768 -11.445 4.809 1.00 35.66 106 GLU A CA 1
ATOM 837 C C . GLU A 1 106 ? -2.869 -11.079 3.301 1.00 35.66 106 GLU A C 1
ATOM 839 O O . GLU A 1 106 ? -1.874 -10.745 2.632 1.00 35.66 106 GLU A O 1
ATOM 844 N N . ALA A 1 107 ? -4.081 -11.186 2.739 1.00 34.47 107 ALA A N 1
ATOM 845 C CA . ALA A 1 107 ? -4.564 -10.418 1.590 1.00 34.47 107 ALA A CA 1
ATOM 846 C C . ALA A 1 107 ? -5.449 -9.231 2.019 1.00 34.47 107 ALA A C 1
ATOM 848 O O . ALA A 1 107 ? -6.044 -8.595 1.149 1.00 34.47 107 ALA A O 1
ATOM 849 N N . TRP A 1 108 ? -5.467 -8.926 3.321 1.00 37.00 108 TRP A N 1
ATOM 850 C CA . TRP A 1 108 ? -5.550 -7.560 3.826 1.00 37.00 108 TRP A CA 1
ATOM 851 C C . TRP A 1 108 ? -4.163 -7.178 4.349 1.00 37.00 108 TRP A C 1
ATOM 853 O O . TRP A 1 108 ? -3.492 -8.050 4.944 1.00 37.00 108 TRP A O 1
#

Secondary structure (DSSP, 8-state):
-EEEEE--TTHHHHHHHHHHHTTEEEEEEEEEEETTTTEEEEEEEEEESS---HHHHHHHTHHHHHHHT-EEE---GGGS----HHHHTTS-HHHHHHHHHHHHHH--

pLDDT: mean 82.63, std 20.45, range [34.47, 98.62]

Sequence (108 aa):
MRVRCASTRGIVAAISSFLAEEECNITDSAQFDDADTGHFFMRVSFRSEGGRALEMLKDEFKPIADRFGMEFEFFDSRSMTRLTAAALRLISPEAVRTMWFKAAFEAW

Radius of gyration: 15.74 Å; chains: 1; bounding box: 30×43×30 Å

Foldseek 3Di:
DKKKFFDDPCLVVVVVVLCVVQQKAWDDKDKDQDPPVRMIIIDTDIDRPVPDDQVNSVVVCVVVCVVGVMDDDDDDPVPDDDCDPVNVVVQPPVSVVVVCVVCVVVND